Protein AF-A0AB34YIA0-F1 (afdb_monomer)

Structure (mmCIF, N/CA/C/O backbone):
data_AF-A0AB34YIA0-F1
#
_entry.id   AF-A0AB34YIA0-F1
#
loop_
_atom_site.group_PDB
_atom_site.id
_atom_site.type_symbol
_atom_site.label_atom_id
_atom_site.label_alt_id
_atom_site.label_comp_id
_atom_site.label_asym_id
_atom_site.label_entity_id
_atom_site.label_seq_id
_atom_site.pdbx_PDB_ins_code
_atom_site.Cartn_x
_atom_site.Cartn_y
_atom_site.Cartn_z
_atom_site.occupancy
_atom_site.B_iso_or_equiv
_atom_site.auth_seq_id
_atom_site.auth_comp_id
_atom_site.auth_asym_id
_atom_site.auth_atom_id
_atom_site.pdbx_PDB_model_num
ATOM 1 N N . MET A 1 1 ? -18.539 -3.504 2.906 1.00 62.94 1 MET A N 1
ATOM 2 C CA . MET A 1 1 ? -17.700 -2.449 2.284 1.00 62.94 1 MET A CA 1
ATOM 3 C C . MET A 1 1 ? -16.249 -2.463 2.769 1.00 62.94 1 MET A C 1
ATOM 5 O O . MET A 1 1 ? -15.370 -2.456 1.923 1.00 62.94 1 MET A O 1
ATOM 9 N N . LYS A 1 2 ? -15.965 -2.580 4.078 1.00 64.94 2 LYS A N 1
ATOM 10 C CA . LYS A 1 2 ? -14.587 -2.600 4.626 1.00 64.94 2 LYS A CA 1
ATOM 11 C C . LYS A 1 2 ? -13.646 -3.646 3.999 1.00 64.94 2 LYS A C 1
ATOM 13 O O . LYS A 1 2 ? -12.527 -3.326 3.626 1.00 64.94 2 LYS A O 1
ATOM 18 N N . PHE A 1 3 ? -14.129 -4.876 3.814 1.00 74.75 3 PHE A N 1
ATOM 19 C CA . PHE A 1 3 ? -13.362 -5.948 3.162 1.00 74.75 3 PHE A CA 1
ATOM 20 C C . PHE A 1 3 ? -13.087 -5.691 1.677 1.00 74.75 3 PHE A C 1
ATOM 22 O O . PHE A 1 3 ? -12.031 -6.060 1.182 1.00 74.75 3 PHE A O 1
ATOM 29 N N . VAL A 1 4 ? -14.011 -5.034 0.974 1.00 76.69 4 VAL A N 1
ATOM 30 C CA . VAL A 1 4 ? -13.852 -4.730 -0.455 1.00 76.69 4 VAL A CA 1
ATOM 31 C C . VAL A 1 4 ? -12.734 -3.706 -0.645 1.00 76.69 4 VAL A C 1
ATOM 33 O O . VAL A 1 4 ? -11.858 -3.918 -1.471 1.00 76.69 4 VAL A O 1
ATOM 36 N N . VAL A 1 5 ? -12.704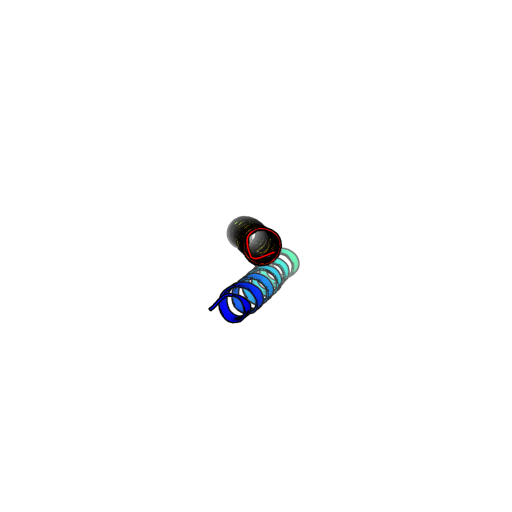 -2.651 0.177 1.00 77.88 5 VAL A N 1
ATOM 37 C CA . VAL A 1 5 ? -11.633 -1.636 0.149 1.00 77.88 5 VAL A CA 1
ATOM 38 C C . VAL A 1 5 ? -10.276 -2.252 0.498 1.00 77.88 5 VAL A C 1
ATOM 40 O O . VAL A 1 5 ? -9.277 -1.948 -0.145 1.00 77.88 5 VAL A O 1
ATOM 43 N N . PHE A 1 6 ? -10.248 -3.175 1.461 1.00 79.50 6 PHE A N 1
ATOM 44 C CA . PHE A 1 6 ? -9.035 -3.898 1.832 1.00 79.50 6 PHE A CA 1
ATOM 45 C C . PHE A 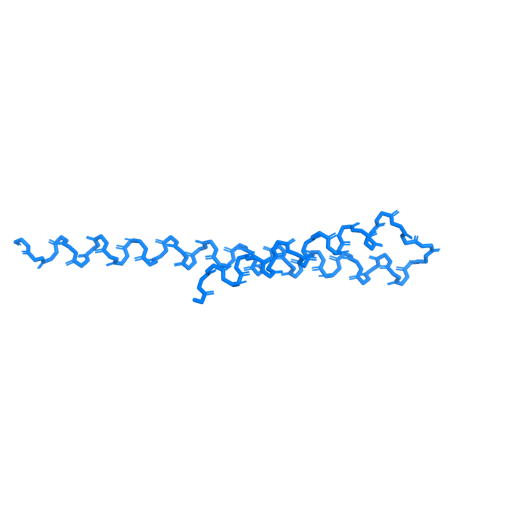1 6 ? -8.483 -4.751 0.679 1.00 79.50 6 PHE A C 1
ATOM 47 O O . PHE A 1 6 ? -7.302 -4.650 0.358 1.00 79.50 6 PHE A O 1
ATOM 54 N N . ILE A 1 7 ? -9.339 -5.549 0.027 1.00 84.56 7 ILE A N 1
ATOM 55 C CA . ILE A 1 7 ? -8.964 -6.395 -1.119 1.00 84.56 7 ILE A CA 1
ATOM 56 C C . ILE A 1 7 ? -8.495 -5.525 -2.292 1.00 84.56 7 ILE A C 1
ATOM 58 O O . ILE A 1 7 ? -7.448 -5.797 -2.872 1.00 84.56 7 ILE A O 1
ATOM 62 N N . LEU A 1 8 ? -9.235 -4.459 -2.617 1.00 84.44 8 LEU A N 1
ATOM 63 C CA . LEU A 1 8 ? -8.884 -3.545 -3.705 1.00 84.44 8 LEU A CA 1
ATOM 64 C C . LEU A 1 8 ? -7.545 -2.843 -3.450 1.00 84.44 8 LEU A C 1
ATOM 66 O O . LEU A 1 8 ? -6.725 -2.772 -4.359 1.00 84.44 8 LEU A O 1
ATOM 70 N N . GLY A 1 9 ? -7.282 -2.396 -2.217 1.00 82.38 9 GLY A N 1
ATOM 71 C CA . GLY A 1 9 ? -5.987 -1.826 -1.837 1.00 82.38 9 GLY A CA 1
ATOM 72 C C . GLY A 1 9 ? -4.839 -2.827 -1.997 1.00 82.38 9 GLY A C 1
ATOM 73 O O . GLY A 1 9 ? -3.799 -2.486 -2.555 1.00 82.38 9 GLY A O 1
ATOM 74 N N . LEU A 1 10 ? -5.046 -4.083 -1.591 1.00 85.06 10 LEU A N 1
ATOM 75 C CA . LEU A 1 10 ? -4.066 -5.164 -1.751 1.00 85.06 10 LEU A CA 1
ATOM 76 C C . LEU A 1 10 ? -3.749 -5.448 -3.226 1.00 85.06 10 LEU A C 1
ATOM 78 O O . LEU A 1 10 ? -2.582 -5.551 -3.603 1.00 85.06 10 LEU A O 1
ATOM 82 N N . VAL A 1 11 ? -4.782 -5.524 -4.068 1.00 88.12 11 VAL A N 1
ATOM 83 C CA . VAL A 1 11 ? -4.634 -5.704 -5.519 1.00 88.12 11 VAL A CA 1
ATOM 84 C C . VAL A 1 11 ? -3.903 -4.509 -6.142 1.00 88.12 11 VAL A C 1
ATOM 86 O O . VAL A 1 11 ? -3.000 -4.707 -6.951 1.00 88.12 11 VAL A O 1
ATOM 89 N N . GLN A 1 12 ? -4.216 -3.280 -5.721 1.00 86.94 12 GLN A N 1
ATOM 90 C CA . GLN A 1 12 ? -3.556 -2.062 -6.204 1.00 86.94 12 GLN A CA 1
ATOM 91 C C . GLN A 1 12 ? -2.052 -2.045 -5.881 1.00 86.94 12 GLN A C 1
ATOM 93 O O . GLN A 1 12 ? -1.243 -1.644 -6.719 1.00 86.94 12 GLN A O 1
ATOM 98 N N . ILE A 1 13 ? -1.673 -2.508 -4.685 1.00 88.31 13 ILE A N 1
ATOM 99 C CA . ILE A 1 13 ? -0.273 -2.653 -4.257 1.00 88.31 13 ILE A CA 1
ATOM 100 C C . ILE A 1 13 ? 0.444 -3.696 -5.123 1.00 88.31 13 ILE A C 1
ATOM 102 O O . ILE A 1 13 ? 1.536 -3.429 -5.619 1.00 88.31 13 ILE A O 1
ATOM 106 N N . LEU A 1 14 ? -0.181 -4.856 -5.349 1.00 87.50 14 LEU A N 1
ATOM 107 C CA . LEU A 1 14 ? 0.357 -5.932 -6.191 1.00 87.50 14 LEU A CA 1
ATOM 108 C C . LEU A 1 14 ? 0.588 -5.482 -7.637 1.00 87.50 14 LEU A C 1
ATOM 110 O O . LEU A 1 14 ? 1.656 -5.726 -8.197 1.00 87.50 14 LEU A O 1
ATOM 114 N N . ILE A 1 15 ? -0.386 -4.785 -8.223 1.00 86.00 15 ILE A N 1
ATOM 115 C CA . ILE A 1 15 ? -0.271 -4.229 -9.575 1.00 86.00 15 ILE A CA 1
ATOM 116 C C . ILE A 1 15 ? 0.834 -3.169 -9.610 1.00 86.00 15 ILE A C 1
ATOM 118 O O . ILE A 1 15 ? 1.698 -3.224 -10.477 1.00 86.00 15 ILE A O 1
ATOM 122 N N . GLY A 1 16 ? 0.859 -2.238 -8.651 1.00 83.56 16 GLY A N 1
ATOM 123 C CA . GLY A 1 16 ? 1.913 -1.223 -8.565 1.00 83.56 16 GLY A CA 1
ATOM 124 C C . GLY A 1 16 ? 3.311 -1.841 -8.488 1.00 83.56 16 GLY A C 1
ATOM 125 O O . GLY A 1 16 ? 4.210 -1.408 -9.203 1.00 83.56 16 GLY A O 1
ATOM 126 N N . LEU A 1 17 ? 3.477 -2.903 -7.695 1.00 84.62 17 LEU A N 1
ATOM 127 C CA . LEU A 1 17 ? 4.744 -3.621 -7.560 1.00 84.62 17 LEU A CA 1
ATOM 128 C C . LEU A 1 17 ? 5.163 -4.314 -8.865 1.00 84.62 17 LEU A C 1
ATOM 130 O O . LEU A 1 17 ? 6.318 -4.199 -9.265 1.00 84.62 17 LEU A O 1
ATOM 134 N N . LEU A 1 18 ? 4.228 -4.971 -9.559 1.00 84.88 18 LEU A N 1
ATOM 135 C CA . LEU A 1 18 ? 4.468 -5.566 -10.880 1.00 84.88 18 LEU A CA 1
ATOM 136 C C . LEU A 1 18 ? 4.955 -4.525 -11.892 1.00 84.88 18 LEU A C 1
ATOM 138 O O . LEU A 1 18 ? 5.919 -4.763 -12.614 1.00 84.88 18 LEU A O 1
ATOM 142 N N . PHE A 1 19 ? 4.329 -3.347 -11.906 1.00 80.88 19 PHE A N 1
ATOM 143 C CA . PHE A 1 19 ? 4.735 -2.255 -12.787 1.00 80.88 19 PHE A CA 1
ATOM 144 C C . PHE A 1 19 ? 6.104 -1.673 -12.428 1.00 80.88 19 PHE A C 1
ATOM 146 O O . PHE A 1 19 ? 6.795 -1.213 -13.328 1.00 80.88 19 PHE A O 1
ATOM 153 N N . ILE A 1 20 ? 6.510 -1.688 -11.155 1.00 82.75 20 ILE A N 1
ATOM 154 C CA . ILE A 1 20 ? 7.848 -1.242 -10.736 1.00 82.75 20 ILE A CA 1
ATOM 155 C C . ILE A 1 20 ? 8.921 -2.243 -11.181 1.00 82.75 20 ILE A C 1
ATOM 157 O O . ILE A 1 20 ? 9.963 -1.829 -11.682 1.00 82.75 20 ILE A O 1
ATOM 161 N N . VAL A 1 21 ? 8.674 -3.544 -10.998 1.00 82.38 21 VAL A N 1
ATOM 162 C CA . VAL A 1 21 ? 9.657 -4.606 -11.277 1.00 82.38 21 VAL A CA 1
ATOM 163 C C . VAL A 1 21 ? 9.888 -4.790 -12.778 1.00 82.38 21 VAL A C 1
ATOM 165 O O . VAL A 1 21 ? 11.024 -4.990 -13.195 1.00 82.38 21 VAL A O 1
ATOM 168 N N . ASP A 1 22 ? 8.832 -4.688 -13.587 1.00 80.31 22 ASP A N 1
ATOM 169 C CA . ASP A 1 22 ? 8.883 -4.966 -15.028 1.00 80.31 22 ASP A CA 1
ATOM 170 C C . ASP A 1 22 ? 8.984 -3.688 -15.886 1.00 80.31 22 ASP A C 1
ATOM 172 O O . ASP A 1 22 ? 8.828 -3.743 -17.099 1.00 80.31 22 ASP A O 1
ATOM 176 N N . ALA A 1 23 ? 9.192 -2.498 -15.304 1.00 72.19 23 ALA A N 1
ATOM 177 C CA . ALA A 1 23 ? 9.170 -1.245 -16.066 1.00 72.19 23 ALA A CA 1
ATOM 178 C C . ALA A 1 23 ? 10.368 -1.118 -17.033 1.00 72.19 23 ALA A C 1
ATOM 180 O O . ALA A 1 23 ? 11.480 -0.834 -16.585 1.00 72.19 23 ALA A O 1
ATOM 181 N N . PRO A 1 24 ? 10.159 -1.163 -18.368 1.00 74.12 24 PRO A N 1
ATOM 182 C CA . PRO A 1 24 ? 11.226 -0.901 -19.333 1.00 74.12 24 PRO A CA 1
ATOM 183 C C . PRO A 1 24 ? 11.506 0.603 -19.501 1.00 74.12 24 PRO A C 1
ATOM 185 O O . PRO A 1 24 ? 12.458 0.987 -20.174 1.00 74.12 24 PRO A O 1
ATOM 188 N N . SER A 1 25 ? 10.657 1.474 -18.940 1.00 84.00 25 SER A N 1
ATOM 189 C CA . SER A 1 25 ? 10.745 2.927 -19.089 1.00 84.00 25 SER A CA 1
ATOM 190 C C . SER A 1 25 ? 10.524 3.658 -17.765 1.00 84.00 25 SER A C 1
ATOM 192 O O . SER A 1 25 ? 9.684 3.274 -16.948 1.00 84.00 25 SER A O 1
ATOM 194 N N . LEU A 1 26 ? 11.234 4.778 -17.593 1.00 84.56 26 LEU A N 1
ATOM 195 C CA . LEU A 1 26 ? 11.121 5.669 -16.429 1.00 84.56 26 LEU A CA 1
ATOM 196 C C . LEU A 1 26 ? 9.676 6.108 -16.153 1.00 84.56 26 LEU A C 1
ATOM 198 O O . LEU A 1 26 ? 9.267 6.232 -15.004 1.00 84.56 26 LEU A O 1
ATOM 202 N N . GLN A 1 27 ? 8.878 6.305 -17.202 1.00 83.12 27 GLN A N 1
ATOM 203 C CA . GLN A 1 27 ? 7.489 6.738 -17.074 1.00 83.12 27 GLN A CA 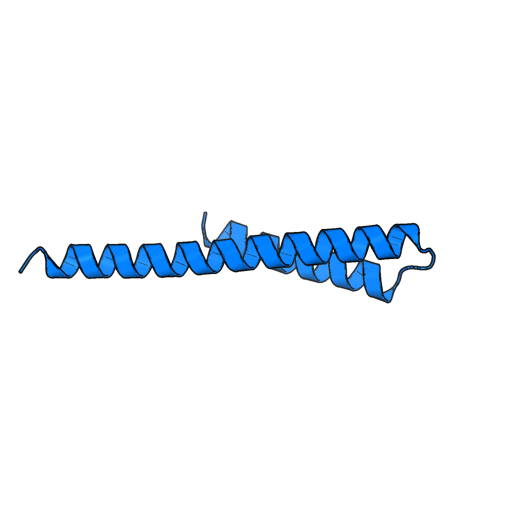1
ATOM 204 C C . GLN A 1 27 ? 6.594 5.650 -16.455 1.00 83.12 27 GLN A C 1
ATOM 206 O O . GLN A 1 27 ? 5.772 5.955 -15.591 1.00 83.12 27 GLN A O 1
ATOM 211 N N . ARG A 1 28 ? 6.786 4.376 -16.839 1.00 80.44 28 ARG A N 1
ATOM 212 C CA . ARG A 1 28 ? 6.111 3.234 -16.195 1.00 80.44 28 ARG A CA 1
ATOM 213 C C . ARG A 1 28 ? 6.578 3.043 -14.762 1.00 80.44 28 ARG A C 1
ATOM 215 O O . ARG A 1 28 ? 5.743 2.749 -13.913 1.00 80.44 28 ARG A O 1
ATOM 222 N N . LEU A 1 29 ? 7.866 3.266 -14.501 1.00 84.25 29 LEU A N 1
ATOM 223 C CA . LEU A 1 29 ? 8.419 3.196 -13.156 1.00 84.25 29 LEU A CA 1
ATOM 224 C C . LEU A 1 29 ? 7.712 4.203 -12.240 1.00 84.25 29 LEU A C 1
ATOM 226 O O . LEU A 1 29 ? 7.125 3.790 -11.251 1.00 84.25 29 LEU A O 1
ATOM 230 N N . VAL A 1 30 ? 7.654 5.485 -12.626 1.00 87.50 30 VAL A N 1
ATOM 231 C CA . VAL A 1 30 ? 6.976 6.549 -11.857 1.00 87.50 30 VAL A CA 1
ATOM 232 C C . VAL A 1 30 ? 5.489 6.247 -11.643 1.00 87.50 30 VAL A C 1
ATOM 234 O O . VAL A 1 30 ? 4.987 6.397 -10.530 1.00 87.50 30 VAL A O 1
ATOM 237 N N . LEU A 1 31 ? 4.779 5.788 -12.678 1.00 85.50 31 LEU A N 1
ATOM 238 C CA . LEU A 1 31 ? 3.374 5.377 -12.559 1.00 85.50 31 LEU A CA 1
ATOM 239 C C . LEU A 1 31 ? 3.197 4.202 -11.585 1.00 85.50 31 LEU A C 1
ATOM 241 O O . LEU A 1 31 ? 2.273 4.217 -10.771 1.00 85.50 31 LEU A O 1
ATOM 245 N N . GLY A 1 32 ? 4.098 3.218 -11.633 1.00 85.62 32 GLY A N 1
ATOM 246 C CA . GLY A 1 32 ? 4.131 2.085 -10.714 1.00 85.62 32 GLY A CA 1
ATOM 247 C C . GLY A 1 32 ? 4.342 2.527 -9.268 1.00 85.62 32 GLY A C 1
ATOM 248 O O . GLY A 1 32 ? 3.567 2.138 -8.395 1.00 85.62 32 GLY A O 1
ATOM 249 N N . THR A 1 33 ? 5.315 3.409 -9.011 1.00 86.69 33 THR A N 1
ATOM 250 C CA . THR A 1 33 ? 5.595 3.929 -7.662 1.00 86.69 33 THR A CA 1
ATOM 251 C C . THR A 1 33 ? 4.441 4.753 -7.109 1.00 86.69 33 THR A C 1
ATOM 253 O O . THR A 1 33 ? 4.082 4.593 -5.942 1.00 86.69 33 THR A O 1
ATOM 256 N N . LEU A 1 34 ? 3.822 5.604 -7.934 1.00 89.50 34 LEU A N 1
ATOM 257 C CA . LEU A 1 34 ? 2.655 6.388 -7.528 1.00 89.50 34 LEU A CA 1
ATOM 258 C C . LEU A 1 34 ? 1.461 5.484 -7.212 1.00 89.50 34 LEU A C 1
ATOM 260 O O . LEU A 1 34 ? 0.832 5.656 -6.170 1.00 89.50 34 LEU A O 1
ATOM 264 N N . SER A 1 35 ? 1.180 4.492 -8.063 1.00 87.38 35 SER A N 1
ATOM 265 C CA . SER A 1 35 ? 0.091 3.534 -7.837 1.00 87.38 35 SER A CA 1
ATOM 266 C C . SER A 1 35 ? 0.335 2.672 -6.596 1.00 87.38 35 SER A C 1
ATOM 268 O O . SER A 1 35 ? -0.588 2.441 -5.815 1.00 87.38 35 SER A O 1
ATOM 270 N N . PHE A 1 36 ? 1.576 2.237 -6.370 1.00 88.12 36 PHE A N 1
ATOM 271 C CA . PHE A 1 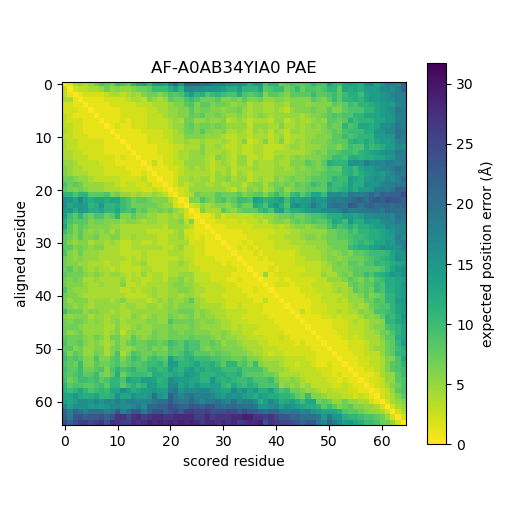36 ? 1.969 1.498 -5.172 1.00 88.12 36 PHE A CA 1
ATOM 272 C C . PHE A 1 36 ? 1.794 2.345 -3.902 1.00 88.12 36 PHE A C 1
ATOM 274 O O . PHE A 1 36 ? 1.187 1.890 -2.931 1.00 88.12 36 PHE A O 1
ATOM 281 N N . GLY A 1 37 ? 2.259 3.599 -3.921 1.00 88.31 37 GLY A N 1
ATOM 282 C CA . GLY A 1 37 ? 2.102 4.536 -2.808 1.00 88.31 37 GLY A CA 1
ATOM 283 C C . GLY A 1 37 ? 0.633 4.817 -2.481 1.00 88.31 37 GLY A C 1
ATOM 284 O O . GLY A 1 37 ? 0.228 4.721 -1.323 1.00 88.31 37 GLY A O 1
ATOM 285 N N . LEU A 1 38 ? -0.190 5.079 -3.501 1.00 87.75 38 LEU A N 1
ATOM 286 C CA . LEU A 1 38 ? -1.638 5.258 -3.350 1.00 87.75 38 LEU A CA 1
ATOM 287 C C . LEU A 1 38 ? -2.322 4.005 -2.791 1.00 87.75 38 LEU A C 1
ATOM 289 O O . LEU A 1 38 ? -3.153 4.116 -1.889 1.00 87.75 38 LEU A O 1
ATOM 293 N N . GLY A 1 39 ? -1.947 2.818 -3.278 1.00 85.81 39 GLY A N 1
ATOM 294 C CA . GLY A 1 39 ? -2.444 1.540 -2.766 1.00 85.81 39 GLY A CA 1
ATOM 295 C C . GLY A 1 39 ? -2.123 1.342 -1.283 1.00 85.81 39 GLY A C 1
ATOM 296 O O . GLY A 1 39 ? -3.005 0.974 -0.508 1.00 85.81 39 GLY A O 1
ATOM 297 N N . SER A 1 40 ? -0.896 1.672 -0.869 1.00 87.56 4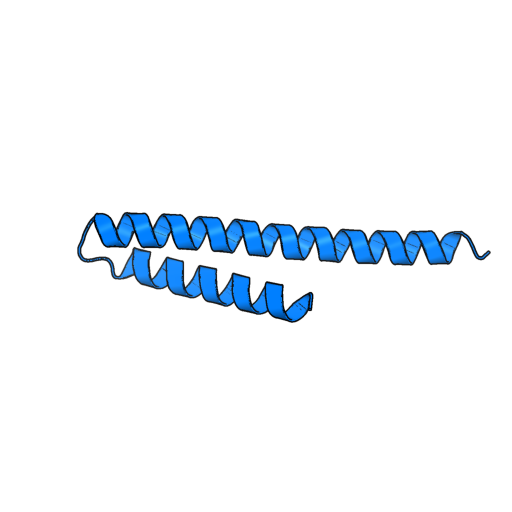0 SER A N 1
ATOM 298 C CA . SER A 1 40 ? -0.452 1.597 0.530 1.00 87.56 40 SER A CA 1
ATOM 299 C C . SER A 1 40 ? -1.232 2.548 1.444 1.00 87.56 40 SER A C 1
ATOM 301 O O . SER A 1 40 ? -1.719 2.138 2.499 1.00 87.56 40 SER A O 1
ATOM 303 N N . ILE A 1 41 ? -1.446 3.797 1.014 1.00 89.06 41 ILE A N 1
ATOM 304 C CA . ILE A 1 41 ? -2.248 4.776 1.765 1.00 89.06 41 ILE A CA 1
ATOM 305 C C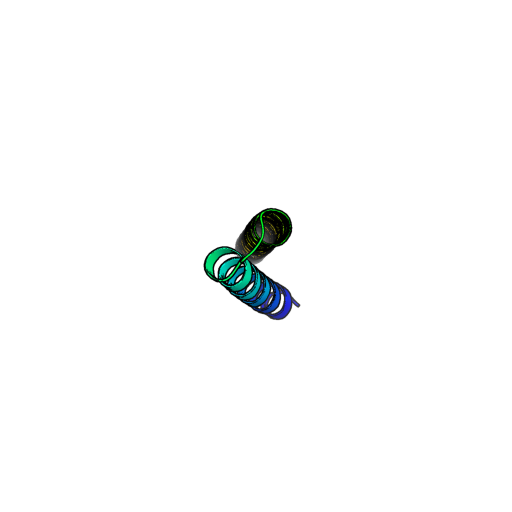 . ILE A 1 41 ? -3.695 4.293 1.901 1.00 89.06 41 ILE A C 1
ATOM 307 O O . ILE A 1 41 ? -4.263 4.322 2.994 1.00 89.06 41 ILE A O 1
ATOM 311 N N . CYS A 1 42 ? -4.291 3.808 0.809 1.00 85.44 42 CYS A N 1
ATOM 312 C CA . CYS A 1 42 ? -5.668 3.321 0.808 1.00 85.44 42 CYS A CA 1
ATOM 313 C C . CYS A 1 42 ? -5.838 2.113 1.745 1.00 85.44 42 CYS A C 1
ATOM 315 O O . CYS A 1 42 ? -6.779 2.053 2.542 1.00 85.44 42 CYS A O 1
ATOM 317 N N . PHE A 1 43 ? -4.873 1.192 1.721 1.00 84.81 43 PHE A N 1
ATOM 318 C CA . PHE A 1 43 ? -4.821 0.055 2.629 1.00 84.81 43 PHE A CA 1
ATOM 319 C C . PHE A 1 43 ? -4.683 0.493 4.095 1.00 84.81 43 PHE A C 1
ATOM 321 O O . PHE A 1 43 ? -5.455 0.049 4.949 1.00 84.81 43 PHE A O 1
ATOM 328 N N . GLY A 1 44 ? -3.763 1.418 4.388 1.00 85.94 44 GLY A N 1
ATOM 329 C CA . GLY A 1 44 ? -3.551 1.962 5.730 1.00 85.94 44 GLY A CA 1
ATOM 330 C C . GLY A 1 44 ? -4.806 2.623 6.303 1.00 85.94 44 GLY A C 1
ATOM 331 O O . GLY A 1 44 ? -5.216 2.309 7.421 1.00 85.94 44 GLY A O 1
ATOM 332 N N . ILE A 1 45 ? -5.484 3.464 5.516 1.00 86.44 45 ILE A N 1
ATOM 333 C CA . ILE A 1 45 ? -6.744 4.108 5.918 1.00 86.44 45 ILE A CA 1
ATOM 334 C C . ILE A 1 45 ? -7.828 3.060 6.197 1.00 86.44 45 ILE A C 1
ATOM 336 O O . ILE A 1 45 ? -8.526 3.151 7.207 1.00 86.44 45 ILE A O 1
ATOM 340 N N . SER A 1 46 ? -7.944 2.023 5.361 1.00 83.19 46 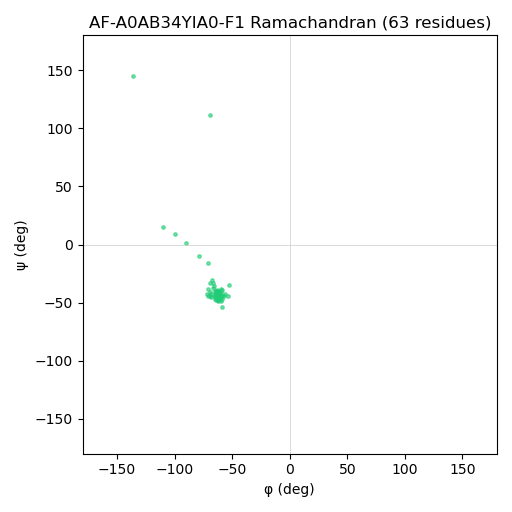SER A N 1
ATOM 341 C CA . SER A 1 46 ? -8.906 0.936 5.580 1.00 83.19 46 SER A CA 1
ATOM 342 C C . SER A 1 46 ? -8.666 0.204 6.908 1.00 83.19 46 SER A C 1
ATOM 344 O O . SER A 1 46 ? -9.623 -0.153 7.602 1.00 83.19 46 SER A O 1
ATOM 346 N N . VAL A 1 47 ? -7.403 -0.007 7.291 1.00 84.94 47 VAL A N 1
ATOM 347 C CA . VAL A 1 47 ? -7.040 -0.613 8.582 1.00 84.94 47 VAL A CA 1
ATOM 348 C C . VAL A 1 47 ? -7.367 0.325 9.743 1.00 84.94 47 VAL A C 1
ATOM 350 O O . VAL A 1 47 ? -7.958 -0.122 10.726 1.00 84.94 47 VAL A O 1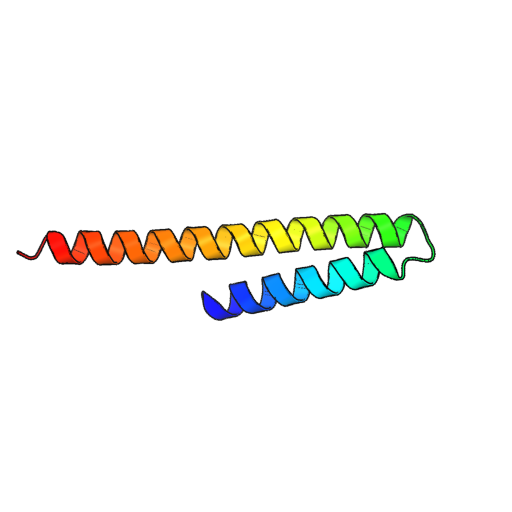
ATOM 353 N N . ILE A 1 48 ? -7.055 1.618 9.626 1.00 87.75 48 ILE A N 1
ATOM 354 C CA . ILE A 1 48 ? -7.359 2.617 10.661 1.00 87.75 48 ILE A CA 1
ATOM 355 C C . ILE A 1 48 ? -8.867 2.688 10.908 1.00 87.75 48 ILE A C 1
ATOM 357 O O . ILE A 1 48 ? -9.302 2.568 12.050 1.00 87.75 48 ILE A O 1
ATOM 361 N N . ILE A 1 49 ? -9.676 2.786 9.849 1.00 86.25 49 ILE A N 1
ATOM 362 C CA . ILE A 1 49 ? -11.143 2.765 9.952 1.00 86.25 49 ILE A CA 1
ATOM 363 C C . ILE A 1 49 ? -11.609 1.459 10.603 1.00 86.25 49 ILE A C 1
ATOM 365 O O . ILE A 1 49 ? -12.515 1.460 11.433 1.00 86.25 49 ILE A O 1
ATOM 369 N N . SER A 1 50 ? -10.965 0.335 10.272 1.00 82.50 50 SER A N 1
ATOM 370 C CA . SER A 1 50 ? -11.282 -0.961 10.868 1.00 82.50 50 SER A CA 1
ATOM 371 C C . SER A 1 50 ? -11.051 -1.010 12.374 1.00 82.50 50 SER A C 1
ATOM 373 O O . SER A 1 50 ? -11.868 -1.597 13.086 1.00 82.50 50 SER A O 1
ATOM 375 N N . GLN A 1 51 ? -9.966 -0.398 12.844 1.00 86.06 51 GLN A N 1
ATOM 376 C CA . GLN A 1 51 ? -9.656 -0.286 14.265 1.00 86.06 51 GLN A CA 1
ATOM 377 C C . GLN A 1 51 ? -10.590 0.699 14.969 1.00 86.06 51 GLN A C 1
ATOM 379 O O . GLN A 1 51 ? -11.106 0.387 16.039 1.00 86.06 51 GLN A O 1
ATOM 384 N N . LEU A 1 52 ? -10.878 1.844 14.345 1.00 85.94 52 LEU A N 1
ATOM 385 C CA . LEU A 1 52 ? -11.786 2.852 14.893 1.00 85.94 52 LEU A CA 1
ATOM 386 C C . LEU A 1 52 ? -13.196 2.290 15.111 1.00 85.94 52 LEU A C 1
ATOM 388 O O . LEU A 1 52 ? -13.815 2.542 16.140 1.00 85.94 52 LEU A O 1
ATOM 392 N N . ASP A 1 53 ? -13.678 1.483 14.167 1.00 86.00 53 ASP A N 1
ATOM 393 C CA . ASP A 1 53 ? -14.975 0.812 14.246 1.00 86.00 53 ASP A CA 1
ATOM 394 C C . ASP A 1 53 ? -15.034 -0.191 15.413 1.00 86.00 53 ASP A C 1
ATOM 396 O O . ASP A 1 53 ? -16.013 -0.225 16.156 1.00 86.00 53 ASP A O 1
ATOM 400 N N . ARG A 1 54 ? -13.942 -0.934 15.656 1.00 84.19 54 ARG A N 1
ATOM 401 C CA . ARG A 1 54 ? -13.817 -1.827 16.822 1.00 84.19 54 ARG A CA 1
ATOM 402 C C . ARG A 1 54 ? -13.811 -1.064 18.145 1.00 84.19 54 ARG A C 1
ATOM 404 O O . ARG A 1 54 ? -14.506 -1.467 19.072 1.00 84.19 54 ARG A O 1
ATOM 411 N N . ILE A 1 55 ? -13.061 0.036 18.228 1.00 87.19 55 ILE A N 1
ATOM 412 C CA . ILE A 1 55 ? -13.010 0.880 19.432 1.00 87.19 55 ILE A CA 1
ATOM 413 C C . ILE A 1 55 ? -14.388 1.491 19.700 1.00 87.19 55 ILE A C 1
ATOM 415 O O . ILE A 1 55 ? -14.863 1.475 20.832 1.00 87.19 55 ILE A O 1
ATOM 419 N N . ARG A 1 56 ? -15.072 1.969 18.655 1.00 84.69 56 ARG A N 1
ATOM 420 C CA . ARG A 1 56 ? -16.428 2.516 18.758 1.00 84.69 56 ARG A CA 1
ATOM 421 C C . ARG A 1 56 ? -17.437 1.469 19.228 1.00 84.69 56 ARG A C 1
ATOM 423 O O . ARG A 1 56 ? -18.285 1.791 20.057 1.00 84.69 56 ARG A O 1
ATOM 430 N N . ALA A 1 57 ? -17.348 0.239 18.721 1.00 86.44 57 ALA A N 1
ATOM 431 C CA . ALA A 1 57 ? -18.182 -0.867 19.183 1.00 86.44 57 ALA A CA 1
ATOM 432 C C . ALA A 1 57 ? -17.913 -1.194 20.662 1.00 86.44 57 ALA A C 1
ATOM 434 O O . ALA A 1 57 ? -18.860 -1.310 21.431 1.00 86.44 57 ALA A O 1
ATOM 435 N N . SER A 1 58 ? -16.641 -1.241 21.072 1.00 84.75 58 SER A N 1
ATOM 436 C CA . SER A 1 58 ? -16.249 -1.496 22.464 1.00 84.75 58 SER A CA 1
ATOM 437 C C . SER A 1 58 ? -16.722 -0.400 23.423 1.00 84.75 58 SER A C 1
ATOM 439 O O . SER A 1 58 ? -17.224 -0.706 24.495 1.00 84.75 58 SER A O 1
ATOM 441 N N . LEU A 1 59 ? -16.607 0.875 23.037 1.00 84.50 59 LEU A N 1
ATOM 442 C CA . LEU A 1 59 ? -17.084 2.004 23.844 1.00 84.50 59 LEU A CA 1
ATOM 443 C C . LEU A 1 59 ? -18.608 2.011 23.986 1.00 84.50 59 LEU A C 1
ATOM 445 O O . LEU A 1 59 ? -19.130 2.396 25.028 1.00 84.50 59 LEU A O 1
ATOM 449 N N . LYS A 1 60 ? -19.329 1.596 22.938 1.00 81.62 60 LYS A N 1
ATOM 450 C CA . LYS A 1 60 ? -20.787 1.487 22.993 1.00 81.62 60 LYS A CA 1
ATOM 451 C C . LYS A 1 60 ? -21.251 0.350 23.910 1.00 81.62 60 LYS A C 1
ATOM 453 O O . LYS A 1 60 ? -22.286 0.502 24.547 1.00 81.62 60 LYS A O 1
ATOM 458 N N . ASP A 1 61 ? -20.486 -0.734 23.993 1.00 75.81 61 ASP A N 1
ATOM 459 C CA . ASP A 1 61 ? -20.746 -1.853 24.904 1.00 75.81 61 ASP A CA 1
ATOM 460 C C . ASP A 1 61 ? -20.548 -1.447 26.379 1.00 75.81 61 ASP A C 1
ATOM 462 O O . ASP A 1 61 ? -21.407 -1.705 27.216 1.00 75.81 61 ASP A O 1
ATOM 466 N N . SER A 1 62 ? -19.491 -0.683 26.688 1.00 70.38 62 SER A N 1
ATOM 467 C CA . SER A 1 62 ? -19.194 -0.226 28.059 1.00 70.38 62 SER A CA 1
ATOM 468 C C . SER A 1 62 ? -20.150 0.840 28.618 1.00 70.38 62 SER A C 1
ATOM 470 O O . SER A 1 62 ? -20.148 1.075 29.820 1.00 70.38 62 SER A O 1
ATOM 472 N N . GLY A 1 63 ? -20.946 1.507 27.776 1.00 61.28 63 GLY A N 1
ATOM 473 C CA . GLY A 1 63 ? -21.946 2.500 28.203 1.00 61.28 63 GLY A CA 1
ATOM 474 C C . GLY A 1 63 ? -23.339 1.923 28.489 1.00 61.28 63 GLY A C 1
ATOM 475 O O . GLY A 1 63 ? -24.257 2.686 28.780 1.00 61.28 63 GLY A O 1
ATOM 476 N N . LEU A 1 64 ? -23.510 0.605 28.347 1.00 56.38 64 LEU A N 1
ATOM 477 C CA .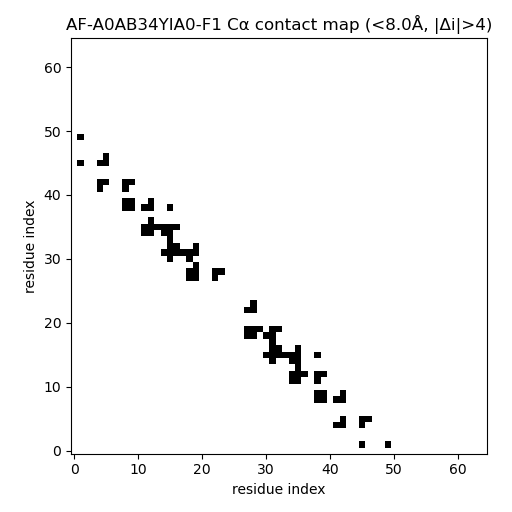 LEU A 1 64 ? -24.762 -0.127 28.580 1.00 56.38 64 LEU A CA 1
ATOM 478 C C . LEU A 1 64 ? -24.700 -1.032 29.828 1.00 56.38 64 LEU A C 1
ATOM 480 O O . LEU A 1 64 ? -25.562 -1.897 29.989 1.00 56.38 64 LEU A O 1
ATOM 484 N N . GLN A 1 65 ? -23.696 -0.828 30.690 1.00 46.97 65 GLN A N 1
ATOM 485 C CA . GLN A 1 65 ? -23.621 -1.397 32.040 1.00 46.97 65 GLN A CA 1
ATOM 486 C C . GLN A 1 65 ? -23.980 -0.356 33.097 1.00 46.97 65 GLN A C 1
ATOM 488 O O . GLN A 1 65 ? -23.484 0.788 32.987 1.00 46.97 65 GLN A O 1
#

pLDDT: mean 82.01, std 8.06, range [46.97, 89.5]

Secondary structure (DSSP, 8-state):
-HHHHHHHHHHHHHHHHHHHHT-SSHHHHHHHHHHHHHHHHHHHHHHHHHHHHHHHHHHHHHTT-

Foldseek 3Di:
DLVVLLVVLVVQLVQLVVQCVPPPDPVSNVVSVVSNVVSVVSNVVSVVVVVVVVVVVVVVVVVVD

Mean predicted aligned error: 7.32 Å

Sequence (65 aa):
MKFVVFILGLVQILIGLLFIVDAPSLQRLVLGTLSFGLGSICFGISVIISQLDRIRASLKDSGLQ

Nearest PDB structures (foldseek):
  5l89-assembly3_Z  TM=7.639E-01  e=7.591E+00  Rhodospirillum rubrum
  5l8b-assembly4_V  TM=7.647E-01  e=8.640E+00  Rhodospirillum rubrum
  5l89-assembly1_A  TM=7.661E-01  e=9.217E+00  Rhodospirillum rubrum

Radius of gyration: 17.04 Å; Cα contacts (8 Å, |Δi|>4): 50; chains: 1; bounding box: 36×13×51 Å

Solvent-accessible surface area (backbone atoms only — not comparable to full-atom values): 3356 Å² total; per-residue (Å²): 108,72,67,57,52,38,52,52,16,51,51,37,29,53,52,12,48,52,34,45,76,68,40,92,42,74,69,46,28,54,52,11,51,52,40,23,50,51,14,50,53,49,32,51,52,45,51,52,52,54,51,50,51,50,52,52,52,52,55,57,56,68,70,75,112